Protein AF-A0A1E4LMU8-F1 (afdb_monomer)

Radius of gyration: 18.79 Å; Cα contacts (8 Å, |Δi|>4): 36; chains: 1; bounding box: 39×27×51 Å

Sequence (68 aa):
MEQAKIDRINELARKAKSLEGLTDAERAEQAALRAEYLEEWRRSTLAALDNTYVQTPDGEKHKLKRKE

pLDDT: mean 94.92, std 3.19, range [76.81, 97.62]

Mean predicted aligned error: 4.28 Å

Structure (mmCIF, N/CA/C/O backbone):
data_AF-A0A1E4LMU8-F1
#
_entry.id   AF-A0A1E4LMU8-F1
#
loop_
_atom_site.group_PDB
_atom_site.id
_atom_site.type_symbol
_atom_site.label_atom_id
_atom_site.label_alt_id
_atom_site.label_comp_id
_atom_site.label_asym_id
_atom_site.label_entity_id
_atom_site.label_seq_id
_atom_site.pdbx_PDB_ins_code
_atom_site.Cartn_x
_atom_site.Cartn_y
_atom_site.Cartn_z
_atom_site.occupancy
_atom_site.B_iso_or_equiv
_atom_site.auth_seq_id
_atom_site.auth_comp_id
_atom_site.auth_asym_id
_atom_site.auth_atom_id
_atom_site.pdbx_PDB_model_num
ATOM 1 N N . MET A 1 1 ? 0.505 -10.453 0.779 1.00 85.44 1 MET A N 1
ATOM 2 C CA . MET A 1 1 ? 1.385 -10.384 -0.396 1.00 85.44 1 MET A CA 1
ATOM 3 C C . MET A 1 1 ? 2.730 -10.945 0.015 1.00 85.44 1 MET A C 1
ATOM 5 O O . MET A 1 1 ? 3.178 -10.687 1.125 1.00 85.44 1 MET A O 1
ATOM 9 N N . GLU A 1 2 ? 3.358 -11.743 -0.840 1.00 92.75 2 GLU A N 1
ATOM 10 C CA . GLU A 1 2 ? 4.685 -12.299 -0.561 1.00 92.75 2 GLU A CA 1
ATOM 11 C C . GLU A 1 2 ? 5.767 -11.213 -0.611 1.00 92.75 2 GLU A C 1
ATOM 13 O O . GLU A 1 2 ? 5.696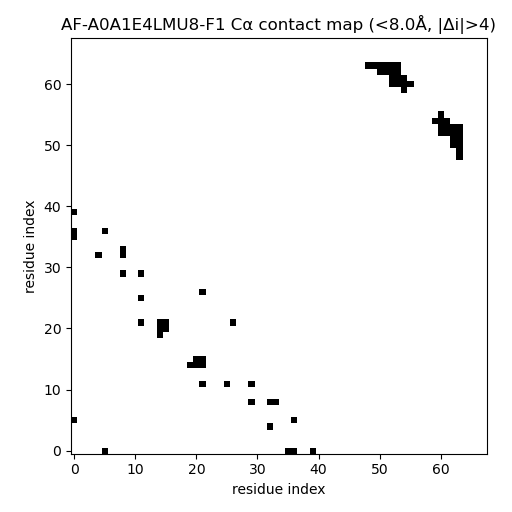 -10.298 -1.435 1.00 92.75 2 GLU A O 1
ATOM 18 N N . GLN A 1 3 ? 6.804 -11.342 0.223 1.00 93.12 3 GLN A N 1
ATOM 19 C CA . GLN A 1 3 ? 7.907 -10.375 0.292 1.00 93.12 3 GLN A CA 1
ATOM 20 C C . GLN A 1 3 ? 8.568 -10.141 -1.078 1.00 93.12 3 GLN A C 1
ATOM 22 O O . GLN A 1 3 ? 8.839 -9.000 -1.439 1.00 93.12 3 GLN A O 1
ATOM 27 N N . ALA A 1 4 ? 8.709 -11.192 -1.891 1.00 95.88 4 ALA A N 1
ATOM 28 C CA . ALA A 1 4 ? 9.282 -11.104 -3.234 1.00 95.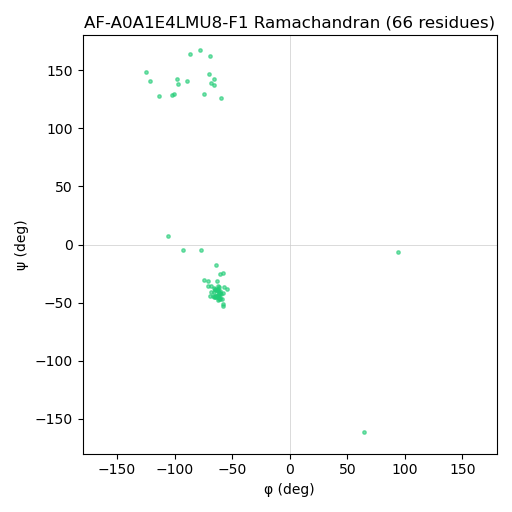88 4 ALA A CA 1
ATOM 29 C C . ALA A 1 4 ? 8.537 -10.116 -4.154 1.00 95.88 4 ALA A C 1
ATOM 31 O O . ALA A 1 4 ? 9.159 -9.394 -4.932 1.00 95.88 4 ALA A O 1
ATOM 32 N N . LYS A 1 5 ? 7.203 -10.023 -4.048 1.00 95.25 5 LYS A N 1
ATOM 33 C CA . LYS A 1 5 ? 6.407 -9.060 -4.828 1.00 95.25 5 LYS A CA 1
ATOM 34 C C . LYS A 1 5 ? 6.633 -7.622 -4.357 1.00 95.25 5 LYS A C 1
ATOM 36 O O . LYS A 1 5 ? 6.668 -6.706 -5.175 1.00 95.25 5 LYS A O 1
ATOM 41 N N . ILE A 1 6 ? 6.818 -7.417 -3.054 1.00 94.75 6 ILE A N 1
ATOM 42 C CA . ILE A 1 6 ? 7.139 -6.103 -2.477 1.00 94.75 6 ILE A CA 1
ATOM 43 C C . ILE A 1 6 ? 8.528 -5.653 -2.939 1.00 94.75 6 ILE A C 1
ATOM 45 O O . ILE A 1 6 ? 8.703 -4.508 -3.362 1.00 94.75 6 ILE A O 1
ATOM 49 N N . ASP A 1 7 ? 9.499 -6.563 -2.921 1.00 97.38 7 ASP A N 1
ATOM 50 C CA . ASP A 1 7 ? 10.849 -6.298 -3.415 1.00 97.38 7 ASP A CA 1
ATOM 51 C C . ASP A 1 7 ? 10.813 -5.928 -4.901 1.00 97.38 7 ASP A C 1
ATOM 53 O O . ASP A 1 7 ? 11.395 -4.917 -5.301 1.00 97.38 7 ASP A O 1
ATOM 57 N N . ARG A 1 8 ? 9.998 -6.635 -5.693 1.00 97.44 8 ARG A N 1
ATOM 58 C CA . ARG A 1 8 ? 9.772 -6.314 -7.105 1.00 97.44 8 ARG A CA 1
ATOM 59 C C . ARG A 1 8 ? 9.158 -4.926 -7.319 1.00 97.44 8 ARG A C 1
ATOM 61 O O . ARG A 1 8 ? 9.606 -4.182 -8.191 1.00 97.44 8 ARG A O 1
ATOM 68 N N . ILE A 1 9 ? 8.180 -4.520 -6.503 1.00 96.06 9 ILE A N 1
ATOM 69 C CA . ILE A 1 9 ? 7.630 -3.151 -6.537 1.00 96.06 9 ILE A CA 1
ATOM 70 C C . ILE A 1 9 ? 8.739 -2.119 -6.285 1.00 96.06 9 ILE A C 1
ATOM 72 O O . ILE A 1 9 ? 8.786 -1.090 -6.967 1.00 96.06 9 ILE A O 1
ATOM 76 N N . ASN A 1 10 ? 9.634 -2.385 -5.329 1.00 96.44 10 ASN A N 1
ATOM 77 C CA . ASN A 1 10 ? 10.744 -1.497 -4.986 1.00 96.44 10 ASN A CA 1
ATOM 78 C C . ASN A 1 10 ? 11.791 -1.414 -6.103 1.00 96.44 10 ASN A C 1
ATOM 80 O O . ASN A 1 10 ? 12.264 -0.317 -6.405 1.00 96.44 10 ASN A O 1
ATOM 84 N N . GLU A 1 11 ? 12.125 -2.533 -6.745 1.00 96.69 11 GLU A N 1
ATOM 85 C CA . GLU A 1 11 ? 12.987 -2.569 -7.932 1.00 96.69 11 GLU A CA 1
ATOM 86 C C . GLU A 1 11 ? 12.417 -1.706 -9.058 1.00 96.69 11 GLU A C 1
ATOM 88 O O . GLU A 1 11 ? 13.091 -0.792 -9.538 1.00 96.69 11 GLU A O 1
ATOM 93 N N . LEU A 1 12 ? 11.146 -1.922 -9.420 1.00 96.25 12 LEU A N 1
ATOM 94 C CA . LEU A 1 12 ? 10.455 -1.143 -10.451 1.00 96.25 12 LEU A CA 1
ATOM 95 C C . LEU A 1 12 ? 10.381 0.341 -10.065 1.00 96.25 12 LEU A C 1
ATOM 97 O O . LEU A 1 12 ? 10.527 1.221 -10.909 1.00 96.25 12 LEU A O 1
ATOM 101 N N . ALA A 1 13 ? 10.196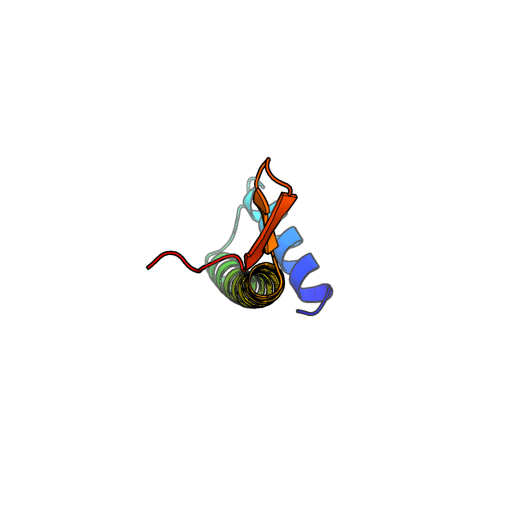 0.658 -8.781 1.00 95.06 13 ALA A N 1
ATOM 102 C CA . ALA A 1 13 ? 10.190 2.038 -8.301 1.00 95.06 13 ALA A CA 1
ATOM 103 C C . ALA A 1 13 ? 11.571 2.709 -8.382 1.00 95.06 13 ALA A C 1
ATOM 105 O O . ALA A 1 13 ? 11.645 3.906 -8.662 1.00 95.06 13 ALA A O 1
ATOM 106 N N . ARG A 1 14 ? 12.661 1.968 -8.150 1.00 96.19 14 ARG A N 1
ATOM 107 C CA . ARG A 1 14 ? 14.032 2.464 -8.353 1.00 96.19 14 ARG A CA 1
ATOM 108 C C . ARG A 1 14 ? 14.320 2.660 -9.837 1.00 96.19 14 ARG A C 1
ATOM 110 O O . ARG A 1 14 ? 14.825 3.715 -10.208 1.00 96.19 14 ARG A O 1
ATOM 117 N N . LYS A 1 15 ? 13.926 1.700 -10.679 1.00 95.38 15 LYS A N 1
ATOM 118 C CA . LYS A 1 15 ? 14.088 1.780 -12.135 1.00 95.38 15 LYS A CA 1
AT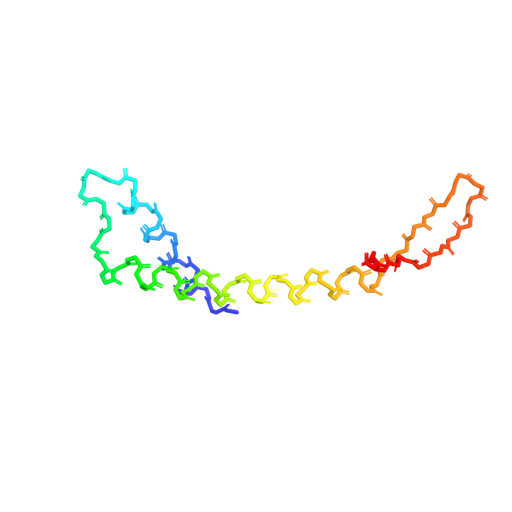OM 119 C C . LYS A 1 15 ? 13.307 2.951 -12.737 1.00 95.38 15 LYS A C 1
ATOM 121 O O . LYS A 1 15 ? 13.843 3.681 -13.554 1.00 95.38 15 LY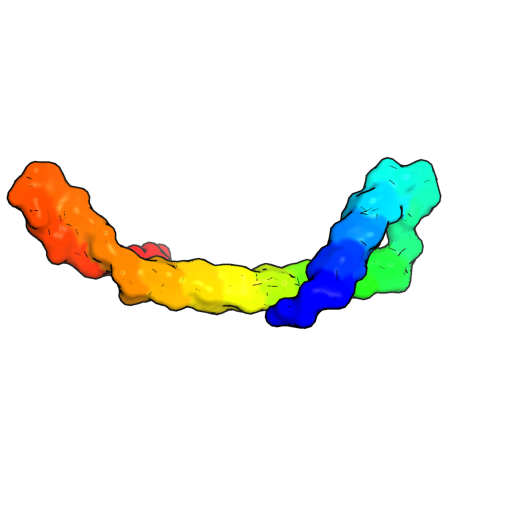S A O 1
ATOM 126 N N . ALA A 1 16 ? 12.095 3.224 -12.257 1.00 94.19 16 ALA A N 1
ATOM 127 C CA . ALA A 1 16 ? 11.311 4.386 -12.6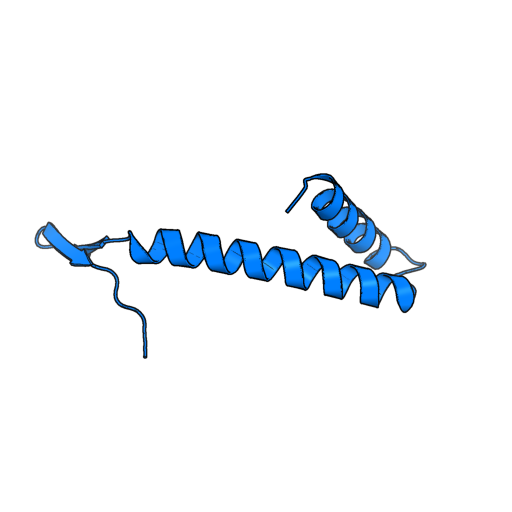84 1.00 94.19 16 ALA A CA 1
ATOM 128 C C . ALA A 1 16 ? 12.013 5.738 -12.460 1.00 94.19 16 ALA A C 1
ATOM 130 O O . ALA A 1 16 ? 11.685 6.707 -13.137 1.00 94.19 16 ALA A O 1
ATOM 131 N N . LYS A 1 17 ? 12.949 5.810 -11.505 1.00 94.19 17 LYS A N 1
ATOM 132 C CA . LYS A 1 17 ? 13.742 7.010 -11.202 1.00 94.19 17 LYS A CA 1
ATOM 133 C C . LYS A 1 17 ? 15.076 7.059 -11.956 1.00 94.19 17 LYS A C 1
ATOM 135 O O . LYS A 1 17 ? 15.804 8.035 -11.798 1.00 94.19 17 LYS A O 1
ATOM 140 N N . SER A 1 18 ? 15.432 6.014 -12.705 1.00 94.38 18 SER A N 1
ATOM 141 C CA . SER A 1 18 ? 16.646 5.997 -13.523 1.00 94.38 18 SER A CA 1
ATOM 142 C C . SER A 1 18 ? 16.443 6.790 -14.820 1.00 94.38 18 SER A C 1
ATOM 144 O O . SER A 1 18 ? 15.319 7.127 -15.187 1.00 94.38 18 SER A O 1
ATOM 146 N N . LEU A 1 19 ? 17.540 7.066 -15.531 1.00 89.50 19 LEU A N 1
ATOM 147 C CA . LEU A 1 19 ? 17.504 7.717 -16.847 1.00 89.50 19 LEU A CA 1
ATOM 148 C C . LEU A 1 19 ? 16.774 6.873 -17.906 1.00 89.50 19 LEU A C 1
ATOM 150 O O . LEU A 1 19 ? 16.158 7.434 -18.805 1.00 89.50 19 LEU A O 1
ATOM 154 N N . GLU A 1 20 ? 16.833 5.542 -17.795 1.00 90.81 20 GLU A N 1
ATOM 155 C CA . GLU A 1 20 ? 16.139 4.615 -18.703 1.00 90.81 20 GLU A CA 1
ATOM 156 C C . GLU A 1 20 ? 14.630 4.563 -18.424 1.00 90.81 20 GLU A C 1
ATOM 158 O O . GLU A 1 20 ? 13.832 4.352 -19.337 1.00 90.81 20 GLU A O 1
ATOM 163 N N . GLY A 1 21 ? 14.227 4.771 -17.166 1.00 93.81 21 GLY A N 1
ATOM 164 C CA . GLY A 1 21 ? 12.833 4.700 -16.745 1.00 93.81 21 GLY A CA 1
ATOM 165 C C . GLY A 1 21 ? 12.226 3.298 -16.886 1.00 93.81 21 GLY A C 1
ATOM 166 O O . GLY A 1 21 ? 12.921 2.282 -16.940 1.00 93.81 21 GLY A O 1
ATOM 167 N N . LEU A 1 22 ? 10.891 3.240 -16.903 1.00 94.75 22 LEU A N 1
ATOM 168 C CA . LEU A 1 22 ? 10.143 1.996 -17.101 1.00 94.75 22 LEU A CA 1
ATOM 169 C C . LEU A 1 22 ? 9.714 1.832 -18.558 1.00 94.75 22 LEU A C 1
ATOM 171 O O . LEU A 1 22 ? 9.178 2.761 -19.173 1.00 94.75 22 LEU A O 1
ATOM 175 N N . THR A 1 23 ? 9.848 0.611 -19.064 1.00 96.44 23 THR A N 1
ATOM 176 C CA . THR A 1 23 ? 9.150 0.185 -20.283 1.00 96.44 23 THR A CA 1
ATOM 177 C C . THR A 1 23 ? 7.644 0.065 -20.024 1.00 96.44 23 THR A C 1
ATOM 179 O O . THR A 1 23 ? 7.206 -0.025 -18.876 1.00 96.44 23 THR A O 1
ATOM 182 N N . ASP A 1 24 ? 6.821 0.041 -21.072 1.00 96.12 24 ASP A N 1
ATOM 183 C CA . ASP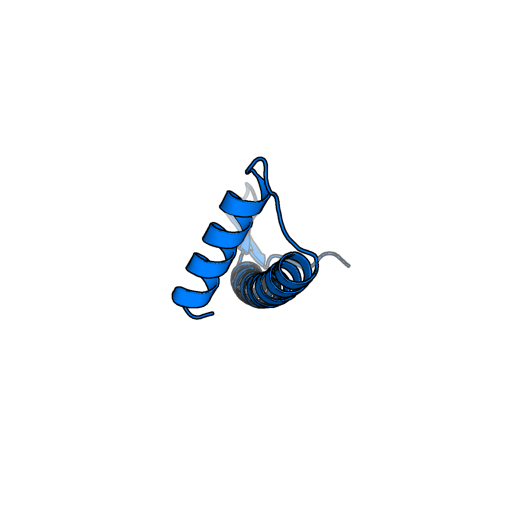 A 1 24 ? 5.361 -0.070 -20.912 1.00 96.12 24 ASP A CA 1
ATOM 184 C C . ASP A 1 24 ? 4.933 -1.384 -20.245 1.00 96.12 24 ASP A C 1
ATOM 186 O O . ASP A 1 24 ? 4.032 -1.390 -19.405 1.00 96.12 24 ASP A O 1
ATOM 190 N N . ALA A 1 25 ? 5.637 -2.482 -20.540 1.00 96.56 25 ALA A N 1
ATOM 191 C CA . ALA A 1 25 ? 5.423 -3.768 -19.880 1.00 96.56 25 ALA A CA 1
ATOM 192 C C . ALA A 1 25 ? 5.701 -3.683 -18.370 1.00 96.56 25 ALA A C 1
ATOM 194 O O . ALA A 1 25 ? 4.906 -4.153 -17.559 1.00 96.56 25 ALA A O 1
ATOM 195 N N . GLU A 1 26 ? 6.789 -3.019 -17.978 1.00 96.75 26 GLU A N 1
ATOM 196 C CA . GLU A 1 26 ? 7.148 -2.841 -16.569 1.00 96.75 26 GLU A CA 1
ATOM 197 C C . GLU A 1 26 ? 6.213 -1.872 -15.837 1.00 96.75 26 GLU A C 1
ATOM 199 O O . GLU A 1 26 ? 5.955 -2.046 -14.647 1.00 96.75 26 GLU A O 1
ATOM 204 N N . ARG A 1 27 ? 5.661 -0.866 -16.529 1.00 96.19 27 ARG A N 1
ATOM 205 C CA . ARG A 1 27 ? 4.601 -0.014 -15.965 1.00 96.19 27 ARG A CA 1
ATOM 206 C C . ARG A 1 27 ? 3.342 -0.823 -15.684 1.00 96.19 27 ARG A C 1
ATOM 208 O O . ARG A 1 27 ? 2.755 -0.659 -14.616 1.00 96.19 27 ARG A O 1
ATOM 215 N N . ALA A 1 28 ? 2.941 -1.693 -16.611 1.00 97.44 28 ALA A N 1
ATOM 216 C CA . ALA A 1 28 ? 1.791 -2.573 -16.425 1.00 97.44 28 ALA A CA 1
ATOM 217 C C . ALA A 1 28 ? 2.022 -3.558 -15.265 1.00 97.44 28 ALA A C 1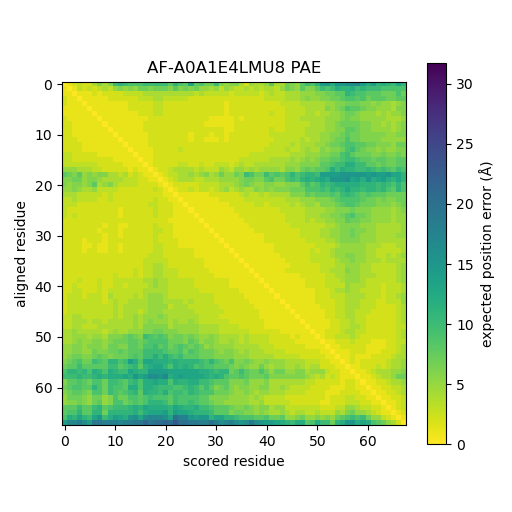
ATOM 219 O O . ALA A 1 28 ? 1.152 -3.702 -14.405 1.00 97.44 28 ALA A O 1
ATOM 220 N N . GLU A 1 29 ? 3.215 -4.157 -15.186 1.00 96.94 29 GLU A N 1
ATOM 221 C CA . GLU A 1 29 ? 3.625 -5.018 -14.069 1.00 96.94 29 GLU A CA 1
ATOM 222 C C . GLU A 1 29 ? 3.559 -4.258 -12.735 1.00 96.94 29 GLU A C 1
ATOM 224 O O . GLU A 1 29 ? 2.909 -4.701 -11.785 1.00 96.94 29 GLU A O 1
ATOM 229 N N . GLN A 1 30 ? 4.167 -3.069 -12.669 1.00 95.88 30 GLN A N 1
ATOM 230 C CA . GLN A 1 30 ? 4.171 -2.245 -11.464 1.00 95.88 30 GLN A CA 1
ATOM 231 C C . GLN A 1 30 ? 2.752 -1.846 -11.042 1.00 95.88 30 GLN A C 1
ATOM 233 O O . GLN A 1 30 ? 2.453 -1.838 -9.847 1.00 95.88 30 GLN A O 1
ATOM 238 N N . ALA A 1 31 ? 1.879 -1.509 -11.995 1.00 97.00 31 ALA A N 1
ATOM 239 C CA . ALA A 1 31 ? 0.493 -1.148 -11.719 1.00 97.00 31 ALA A CA 1
ATOM 240 C C . ALA A 1 31 ? -0.294 -2.329 -11.135 1.00 97.00 31 ALA A C 1
ATOM 242 O O . ALA A 1 31 ? -0.984 -2.158 -10.129 1.00 97.00 31 ALA A O 1
ATOM 243 N N . ALA A 1 32 ? -0.142 -3.526 -11.708 1.00 97.50 32 ALA A N 1
ATOM 244 C CA . ALA A 1 32 ? -0.789 -4.738 -11.212 1.00 97.50 32 ALA A CA 1
ATOM 245 C C . ALA A 1 32 ? -0.319 -5.092 -9.792 1.00 97.50 32 ALA A C 1
ATOM 247 O O . ALA A 1 32 ? -1.141 -5.290 -8.895 1.00 97.50 32 ALA A O 1
ATOM 248 N N . LEU A 1 33 ? 0.997 -5.080 -9.558 1.00 97.62 33 LEU A N 1
ATOM 249 C CA . LEU A 1 33 ? 1.571 -5.340 -8.237 1.00 97.62 33 LEU A CA 1
ATOM 250 C C . LEU A 1 33 ? 1.114 -4.299 -7.204 1.00 97.62 33 LEU A C 1
ATOM 252 O O . LEU A 1 33 ? 0.763 -4.643 -6.077 1.00 97.62 33 LEU A O 1
ATOM 256 N N . ARG A 1 34 ? 1.060 -3.015 -7.580 1.00 96.88 34 ARG A N 1
ATOM 257 C CA . ARG A 1 34 ? 0.564 -1.962 -6.685 1.00 96.88 34 ARG A CA 1
ATOM 258 C C . ARG A 1 34 ? -0.916 -2.105 -6.361 1.00 96.88 34 ARG A C 1
ATOM 260 O O . ARG A 1 34 ? -1.290 -1.828 -5.225 1.00 96.88 34 ARG A O 1
ATOM 267 N N . ALA A 1 35 ? -1.742 -2.520 -7.317 1.00 97.38 35 ALA A N 1
ATOM 268 C CA . ALA A 1 35 ? -3.157 -2.765 -7.070 1.00 97.38 35 ALA A CA 1
ATOM 269 C C . ALA A 1 35 ? -3.347 -3.881 -6.031 1.00 97.38 35 ALA A C 1
ATOM 271 O O . ALA A 1 35 ? -4.072 -3.684 -5.059 1.00 97.38 35 ALA A O 1
ATOM 272 N N . GLU A 1 36 ? -2.629 -5.000 -6.175 1.00 96.25 36 GLU A N 1
ATOM 273 C CA . GLU A 1 36 ? -2.659 -6.105 -5.206 1.00 96.25 36 GLU A CA 1
ATOM 274 C C . GLU A 1 36 ? -2.223 -5.643 -3.804 1.00 96.25 36 GLU A C 1
ATOM 276 O O . GLU A 1 36 ? -2.912 -5.909 -2.817 1.00 96.25 36 GLU A O 1
ATOM 281 N N . TYR A 1 37 ? -1.120 -4.892 -3.711 1.00 96.12 37 TYR A N 1
ATOM 282 C CA . TYR A 1 37 ? -0.626 -4.360 -2.437 1.00 96.12 37 TYR A CA 1
ATOM 283 C C . TYR A 1 37 ? -1.645 -3.430 -1.765 1.00 96.12 37 TYR A C 1
ATOM 285 O O . TYR A 1 37 ? -1.909 -3.546 -0.56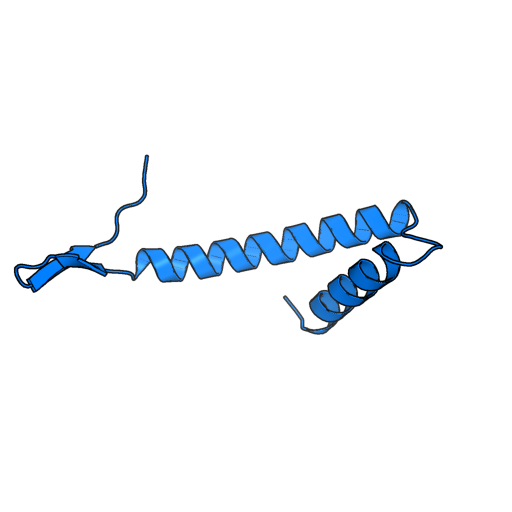7 1.00 96.12 37 TYR A O 1
ATOM 293 N N . LEU A 1 38 ? -2.234 -2.508 -2.535 1.00 96.81 38 LEU A N 1
ATOM 294 C CA . LEU A 1 38 ? -3.213 -1.552 -2.022 1.00 96.81 38 LEU A CA 1
ATOM 295 C C . LEU A 1 38 ? -4.489 -2.237 -1.538 1.00 96.81 38 LEU A C 1
ATOM 297 O O . LEU A 1 38 ? -5.040 -1.815 -0.526 1.00 96.81 38 LEU A O 1
ATOM 301 N N . GLU A 1 39 ? -4.954 -3.278 -2.224 1.00 96.94 39 GLU A N 1
ATOM 302 C CA . GLU A 1 39 ? -6.131 -4.036 -1.796 1.00 96.94 39 GLU A CA 1
ATOM 303 C C . GLU A 1 39 ? -5.903 -4.732 -0.451 1.00 96.94 39 GLU A C 1
ATOM 305 O O . GLU A 1 39 ? -6.746 -4.650 0.445 1.00 96.94 39 GLU A O 1
ATOM 310 N N . GLU A 1 40 ? -4.744 -5.363 -0.267 1.00 95.38 40 GLU A N 1
ATOM 311 C CA . GLU A 1 40 ? -4.387 -5.979 1.011 1.00 95.38 40 GLU A CA 1
ATOM 312 C C . GLU A 1 40 ? -4.242 -4.942 2.128 1.00 95.38 40 GLU A C 1
ATOM 314 O O . GLU A 1 40 ? -4.799 -5.108 3.217 1.00 95.38 40 GLU A O 1
ATOM 319 N N . TRP A 1 41 ? -3.554 -3.835 1.843 1.00 95.69 41 TRP A N 1
ATOM 320 C CA . TRP A 1 41 ? -3.371 -2.747 2.798 1.00 95.69 41 TRP A CA 1
ATOM 321 C C . TRP A 1 41 ? -4.700 -2.087 3.193 1.00 95.69 41 TRP A C 1
ATOM 323 O O . TRP A 1 41 ? -4.927 -1.784 4.366 1.00 95.69 41 TRP A O 1
ATOM 333 N N . ARG A 1 42 ? -5.626 -1.901 2.242 1.00 96.19 42 ARG A N 1
ATOM 334 C CA . ARG A 1 42 ? -6.979 -1.397 2.526 1.00 96.19 42 ARG A CA 1
ATOM 335 C C . ARG A 1 42 ? -7.734 -2.346 3.443 1.00 96.19 42 ARG A C 1
ATOM 337 O O . ARG A 1 42 ? -8.343 -1.888 4.405 1.00 96.19 42 ARG A O 1
ATOM 344 N N . ARG A 1 43 ? -7.685 -3.655 3.178 1.00 95.81 43 ARG A N 1
ATOM 345 C CA . ARG A 1 43 ? -8.348 -4.666 4.017 1.00 95.81 43 ARG A CA 1
ATOM 346 C C . ARG A 1 43 ? -7.813 -4.657 5.445 1.00 95.81 43 ARG A C 1
ATOM 348 O O . ARG A 1 43 ? -8.612 -4.637 6.378 1.00 95.81 43 ARG A O 1
ATOM 355 N N . SER A 1 44 ? -6.492 -4.629 5.626 1.00 95.19 44 SER A N 1
ATOM 356 C CA . SER A 1 44 ? -5.888 -4.595 6.964 1.00 95.19 44 SER A CA 1
ATOM 357 C C . SER A 1 44 ? -6.207 -3.293 7.704 1.00 95.19 44 SER A C 1
ATOM 359 O O . SER A 1 44 ? -6.565 -3.323 8.881 1.00 95.19 44 SER A O 1
ATOM 361 N N . THR A 1 45 ? -6.171 -2.159 7.002 1.00 95.56 45 THR A N 1
ATOM 362 C CA . THR A 1 45 ? -6.515 -0.849 7.567 1.00 95.56 45 THR A CA 1
ATOM 363 C C . THR A 1 45 ? -7.982 -0.797 7.992 1.00 95.56 45 THR A C 1
ATOM 365 O O . THR A 1 45 ? -8.280 -0.368 9.103 1.00 95.56 45 THR A O 1
ATOM 368 N N . LEU A 1 46 ? -8.908 -1.284 7.159 1.00 94.75 46 LEU A N 1
ATOM 369 C CA . LEU A 1 46 ? -10.326 -1.370 7.518 1.00 94.75 46 LEU A CA 1
ATOM 370 C C . LEU A 1 46 ? -10.546 -2.254 8.750 1.00 94.75 46 LEU A C 1
ATOM 372 O O . LEU A 1 46 ? -11.280 -1.854 9.646 1.00 94.75 46 LEU A O 1
ATOM 376 N N . ALA A 1 47 ? -9.865 -3.400 8.842 1.00 95.06 47 ALA A N 1
ATOM 377 C CA . ALA A 1 47 ? -9.950 -4.267 10.016 1.00 95.06 47 ALA A CA 1
ATOM 378 C C . ALA A 1 47 ? -9.447 -3.574 11.298 1.00 95.06 47 ALA A C 1
ATOM 380 O O . ALA A 1 47 ? -10.043 -3.740 12.363 1.00 95.06 47 ALA A O 1
ATOM 381 N N . ALA A 1 48 ? -8.383 -2.769 11.211 1.00 95.19 48 ALA A N 1
ATOM 382 C CA . ALA A 1 48 ? -7.901 -1.973 12.339 1.00 95.19 48 ALA A CA 1
ATOM 383 C C . ALA A 1 48 ? -8.922 -0.895 12.752 1.00 95.19 48 ALA A C 1
ATOM 385 O O . ALA A 1 48 ? -9.242 -0.753 13.936 1.00 95.19 48 ALA A O 1
ATOM 386 N N . LEU A 1 49 ? -9.489 -0.175 11.780 1.00 95.12 49 LEU A N 1
ATOM 387 C CA . LEU A 1 49 ? -10.498 0.860 12.024 1.00 95.12 49 LEU A CA 1
ATOM 388 C C . LEU A 1 49 ? -11.795 0.281 12.606 1.00 95.12 49 LEU A C 1
ATOM 390 O O . LEU A 1 49 ? -12.356 0.862 13.533 1.00 95.12 49 LEU A O 1
ATOM 394 N N . ASP A 1 50 ? -12.232 -0.893 12.144 1.00 94.50 50 ASP A N 1
ATOM 395 C CA . ASP A 1 50 ? -13.433 -1.575 12.647 1.00 94.50 50 ASP A CA 1
ATOM 396 C C . ASP A 1 50 ? -13.303 -2.004 14.127 1.00 94.50 50 ASP A C 1
ATOM 398 O O . ASP A 1 50 ? -14.317 -2.247 14.792 1.00 94.50 50 ASP A O 1
ATOM 402 N N . ASN A 1 51 ? -12.074 -2.061 14.654 1.00 94.75 51 ASN A N 1
ATOM 403 C CA . ASN A 1 51 ? -11.752 -2.342 16.057 1.00 94.75 51 ASN A CA 1
ATOM 404 C C . ASN A 1 51 ? -11.302 -1.096 16.847 1.00 94.75 51 ASN A C 1
ATOM 406 O O . ASN A 1 51 ? -10.888 -1.210 18.000 1.00 94.75 51 ASN A O 1
ATOM 410 N N . THR A 1 52 ? -11.383 0.097 16.252 1.00 96.38 52 THR A N 1
ATOM 411 C CA . THR A 1 52 ? -10.954 1.352 16.883 1.00 96.38 52 THR A CA 1
ATOM 412 C C . THR A 1 52 ? -12.090 2.001 17.683 1.00 96.38 52 THR A C 1
ATOM 414 O O . THR A 1 52 ? -13.245 2.041 17.251 1.00 96.38 52 THR A O 1
ATOM 417 N N . TYR A 1 53 ? -11.747 2.555 18.848 1.00 96.50 53 TYR A N 1
ATOM 418 C CA . TYR A 1 53 ? -12.644 3.326 19.711 1.00 96.50 53 TYR A CA 1
ATOM 419 C C . TYR A 1 53 ? -12.078 4.729 19.922 1.00 96.50 53 TYR A C 1
ATOM 421 O O . TYR A 1 53 ? -10.872 4.896 20.096 1.00 96.50 53 TYR A O 1
ATOM 429 N N . VAL A 1 54 ? -12.959 5.723 19.929 1.00 95.12 54 VAL A N 1
ATOM 430 C CA . VAL A 1 54 ? -12.637 7.124 20.201 1.00 95.12 54 VAL A CA 1
ATOM 431 C C . VAL A 1 54 ? -13.028 7.427 21.642 1.00 95.12 54 VAL A C 1
ATOM 433 O O . VAL A 1 54 ? -14.143 7.112 22.057 1.00 95.12 54 VAL A O 1
ATOM 436 N N . GLN A 1 55 ? -12.101 8.013 22.401 1.00 96.94 55 GLN A N 1
ATOM 437 C CA . GLN A 1 55 ? -12.344 8.467 23.766 1.00 96.94 55 GLN A CA 1
ATOM 438 C C . GLN A 1 55 ? -12.540 9.984 23.788 1.00 96.94 55 GLN A C 1
ATOM 440 O O . GLN A 1 55 ? -11.716 10.724 23.247 1.00 96.94 55 GLN A O 1
ATOM 445 N N . THR A 1 56 ? -13.624 10.439 24.404 1.00 94.88 56 THR A N 1
ATOM 446 C CA . THR A 1 56 ? -13.933 11.860 24.603 1.00 94.88 56 THR A CA 1
ATOM 447 C C . THR A 1 56 ? -13.278 12.402 25.885 1.00 94.88 56 THR A C 1
ATOM 449 O O . THR A 1 56 ? -12.826 11.616 26.722 1.00 94.88 56 THR A O 1
ATOM 452 N N . PRO A 1 57 ? -13.166 13.736 26.063 1.00 96.94 57 PRO A N 1
ATOM 453 C CA . PRO A 1 57 ? -12.495 14.331 27.230 1.00 96.94 57 PRO A CA 1
ATOM 454 C C . PRO A 1 57 ? -13.107 13.974 28.595 1.00 96.94 57 PRO A C 1
ATOM 456 O O . PRO A 1 57 ? -12.407 13.991 29.601 1.00 96.94 57 PRO A O 1
ATOM 459 N N . ASP A 1 58 ? -14.396 13.646 28.628 1.00 95.44 58 ASP A N 1
ATOM 460 C CA . ASP A 1 58 ? -15.135 13.141 29.795 1.00 95.44 58 ASP A CA 1
ATOM 461 C C . ASP A 1 58 ? -14.865 11.651 30.095 1.00 95.44 58 ASP A C 1
ATOM 463 O O . ASP A 1 58 ? -15.312 11.124 31.112 1.00 95.44 58 ASP A O 1
ATOM 467 N N . GLY A 1 59 ? -14.091 10.977 29.241 1.00 94.75 59 GLY A N 1
ATOM 468 C CA . GLY A 1 59 ? -13.639 9.602 29.419 1.00 94.75 59 GLY A CA 1
ATOM 469 C C . GLY A 1 59 ? -14.519 8.545 28.753 1.00 94.75 59 GLY A C 1
ATOM 470 O O . GLY A 1 59 ? -14.101 7.382 28.719 1.00 94.75 59 GLY A O 1
ATOM 471 N N . GLU A 1 60 ? -15.674 8.917 28.190 1.00 96.25 60 GLU A N 1
ATOM 472 C CA . GLU A 1 60 ? -16.561 7.993 27.477 1.00 96.25 60 GLU A CA 1
ATOM 473 C C . GLU A 1 60 ? -15.892 7.460 26.198 1.00 96.25 60 GLU A C 1
ATOM 475 O O . GLU A 1 60 ? -15.158 8.166 25.504 1.00 96.25 60 GLU A O 1
ATOM 480 N N . LYS A 1 61 ? -16.116 6.178 25.884 1.00 96.56 61 LYS A N 1
ATOM 481 C CA . LYS A 1 61 ? -15.590 5.530 24.677 1.00 96.56 61 LYS A CA 1
ATOM 482 C C . LYS A 1 61 ? -16.728 5.160 23.747 1.00 96.56 61 LYS A C 1
ATOM 484 O O . LYS A 1 61 ? -17.619 4.410 24.133 1.00 96.56 61 LYS A O 1
ATOM 489 N N . HIS A 1 62 ? -16.633 5.579 22.493 1.00 94.88 62 HIS A N 1
ATOM 490 C CA . HIS A 1 62 ? -17.555 5.155 21.448 1.00 94.88 62 HIS A CA 1
ATOM 491 C C . HIS A 1 62 ? -16.802 4.544 20.269 1.00 94.88 62 HIS A C 1
ATOM 493 O O . HIS A 1 62 ? -15.658 4.888 19.971 1.00 94.88 62 HIS A O 1
ATOM 499 N N . LYS A 1 63 ? -17.446 3.587 19.601 1.00 95.56 63 LYS A N 1
ATOM 500 C CA . LYS A 1 63 ? -16.863 2.905 18.446 1.00 95.56 63 LYS A CA 1
ATOM 501 C C . LYS A 1 63 ? -16.680 3.890 17.290 1.00 95.56 63 LYS A C 1
ATOM 503 O O . LYS A 1 63 ? -17.587 4.680 17.014 1.00 95.56 63 LYS A O 1
ATOM 508 N N . LEU A 1 64 ? -15.538 3.820 16.601 1.00 95.25 64 LEU A N 1
ATOM 509 C CA . LEU A 1 64 ? -15.313 4.602 15.388 1.00 95.25 64 LEU A CA 1
ATOM 510 C C . LEU A 1 64 ? -16.371 4.232 14.337 1.00 95.25 64 LEU A C 1
ATOM 512 O O . LEU A 1 64 ? -16.555 3.058 14.009 1.00 95.25 64 LEU A O 1
ATOM 516 N N . LYS A 1 65 ? -17.080 5.237 13.818 1.00 92.81 65 LYS A N 1
ATOM 517 C CA . LYS A 1 65 ? -18.101 5.058 12.780 1.00 92.81 65 LYS A CA 1
ATOM 518 C C . LYS A 1 65 ? -17.515 5.371 11.409 1.00 92.81 65 LYS A C 1
ATOM 520 O O . LYS A 1 65 ? -16.728 6.305 11.261 1.00 92.81 65 LYS A O 1
ATOM 525 N N . ARG A 1 66 ? -17.922 4.598 10.400 1.00 89.62 66 ARG A N 1
ATOM 526 C CA . ARG A 1 66 ? -17.604 4.908 9.003 1.00 89.62 66 ARG A CA 1
ATOM 527 C C . ARG A 1 66 ? -18.360 6.168 8.593 1.00 89.62 66 ARG A C 1
ATOM 529 O O . ARG A 1 66 ? -19.516 6.341 8.972 1.00 89.62 66 ARG A O 1
ATOM 536 N N . LYS A 1 67 ? -17.684 7.041 7.850 1.00 86.19 67 LYS A N 1
ATOM 537 C CA . LYS A 1 67 ? -18.314 8.199 7.220 1.00 86.19 67 LYS A CA 1
ATOM 538 C C . LYS A 1 67 ? -19.134 7.703 6.025 1.00 86.19 67 LYS A C 1
ATOM 540 O O . LYS A 1 67 ? -18.601 6.922 5.237 1.00 86.19 67 LYS A O 1
ATOM 545 N N . GLU A 1 68 ? -20.396 8.116 5.955 1.00 76.81 68 GLU A N 1
ATOM 546 C CA . GLU A 1 68 ? -21.290 7.883 4.808 1.00 76.81 68 GLU A CA 1
ATOM 547 C C . GLU A 1 68 ? -20.889 8.722 3.588 1.00 76.81 68 GLU A C 1
ATOM 549 O O . GLU A 1 68 ? -20.355 9.845 3.782 1.00 76.81 68 GLU A O 1
#

Foldseek 3Di:
DDPVLVVLLVVLVVQCPDPNHDDPVSVVSNVVSVVVVVVVVVVVVVVVLQPDWDADPVGDIDRRDDDD

Secondary structure (DSSP, 8-state):
--HHHHHHHHHHHHHTTSSS---HHHHHHHHHHHHHHHHHHHHHHHHHHHT-EEEPTTS-EEEPPPP-

Solvent-accessible surface area (backbone atoms only — not comparable to full-atom values): 4101 Å² total; per-residue (Å²): 132,61,68,70,59,55,52,49,49,51,51,52,55,54,38,51,71,42,96,83,37,62,54,72,68,53,46,52,51,45,51,54,53,49,50,56,52,49,53,53,51,51,53,54,50,50,57,52,47,75,72,35,67,47,70,47,98,91,66,54,73,45,72,56,74,83,84,129

Nearest PDB structures (foldseek):
  6ne0-assembly1_A  TM=5.043E-01  e=7.410E+00  Pseudomonas aeruginosa UCBPP-PA14